Protein AF-A0A968KV01-F1 (afdb_monomer_lite)

Structure (mmCIF, N/CA/C/O backbone):
data_AF-A0A968KV01-F1
#
_entry.id   AF-A0A968KV01-F1
#
loop_
_atom_site.group_PDB
_atom_site.id
_atom_site.type_symbol
_atom_site.label_atom_id
_atom_site.label_alt_id
_atom_site.label_comp_id
_atom_site.label_asym_id
_atom_site.label_entity_id
_atom_site.label_seq_id
_atom_site.pdbx_PDB_ins_code
_atom_site.Cartn_x
_atom_site.Cartn_y
_atom_site.Cartn_z
_atom_site.occupancy
_atom_site.B_iso_or_equiv
_atom_site.auth_seq_id
_atom_site.auth_comp_id
_atom_site.auth_asym_id
_atom_site.auth_atom_id
_atom_site.pdbx_PDB_model_num
ATOM 1 N N . MET A 1 1 ? -3.508 43.200 -80.713 1.00 44.81 1 MET A N 1
ATOM 2 C CA . MET A 1 1 ? -2.287 43.268 -79.883 1.00 44.81 1 MET A CA 1
ATOM 3 C C . MET A 1 1 ? -2.578 42.484 -78.608 1.00 44.81 1 MET A C 1
ATOM 5 O O . MET A 1 1 ? -3.147 43.041 -77.681 1.00 44.81 1 MET A O 1
ATOM 9 N N . SER A 1 2 ? -2.354 41.166 -78.630 1.00 41.25 2 SER A N 1
ATOM 10 C CA . SER A 1 2 ? -2.715 40.265 -77.523 1.00 41.25 2 SER A CA 1
ATOM 11 C C . SER A 1 2 ? -1.600 40.208 -76.485 1.00 41.25 2 SER A C 1
ATOM 13 O O . SER A 1 2 ? -0.447 39.965 -76.833 1.00 41.25 2 SER A O 1
ATOM 15 N N . TYR A 1 3 ? -1.964 40.418 -75.222 1.00 38.88 3 TYR A N 1
ATOM 16 C CA . TYR A 1 3 ? -1.094 40.264 -74.062 1.00 38.88 3 TYR A CA 1
ATOM 17 C C . TYR A 1 3 ? -0.931 38.779 -73.710 1.00 38.88 3 TYR A C 1
ATOM 19 O O . TYR A 1 3 ? -1.915 38.056 -73.564 1.00 38.88 3 TYR A O 1
ATOM 27 N N . ILE A 1 4 ? 0.317 38.333 -73.558 1.00 41.84 4 ILE A N 1
ATOM 28 C CA . ILE A 1 4 ? 0.673 37.020 -73.009 1.00 41.84 4 ILE A CA 1
ATOM 29 C C . ILE A 1 4 ? 0.613 37.115 -71.479 1.00 41.84 4 ILE A C 1
ATOM 31 O O . ILE A 1 4 ? 1.361 37.883 -70.876 1.00 41.84 4 ILE A O 1
ATOM 35 N N . PHE A 1 5 ? -0.267 36.333 -70.850 1.00 41.75 5 PHE A N 1
ATOM 36 C CA . PHE A 1 5 ? -0.247 36.084 -69.407 1.00 41.75 5 PHE A CA 1
ATOM 37 C C . PHE A 1 5 ? 0.719 34.929 -69.114 1.00 41.75 5 PHE A C 1
ATOM 39 O O . PHE A 1 5 ? 0.505 33.804 -69.563 1.00 41.75 5 PHE A O 1
ATOM 46 N N . ILE A 1 6 ? 1.780 35.204 -68.356 1.00 45.84 6 ILE A N 1
ATOM 47 C CA . ILE A 1 6 ? 2.684 34.183 -67.815 1.00 45.84 6 ILE A CA 1
ATOM 48 C C . ILE A 1 6 ? 2.056 33.652 -66.523 1.00 45.84 6 ILE A C 1
ATOM 50 O O . ILE A 1 6 ? 1.981 34.366 -65.525 1.00 45.84 6 ILE A O 1
ATOM 54 N N . ILE A 1 7 ? 1.599 32.399 -66.537 1.00 47.75 7 ILE A N 1
ATOM 55 C CA . ILE A 1 7 ? 1.182 31.679 -65.328 1.00 47.75 7 ILE A CA 1
ATOM 56 C C . ILE A 1 7 ? 2.444 31.109 -64.676 1.00 47.75 7 ILE A C 1
ATOM 58 O O . ILE A 1 7 ? 3.028 30.144 -65.165 1.00 47.75 7 ILE A O 1
ATOM 62 N N . ILE A 1 8 ? 2.878 31.715 -63.571 1.00 48.53 8 ILE A N 1
ATOM 63 C CA . ILE A 1 8 ? 3.925 31.158 -62.709 1.00 48.53 8 ILE A CA 1
ATOM 64 C C . ILE A 1 8 ? 3.253 30.141 -61.781 1.00 48.53 8 ILE A C 1
ATOM 66 O O . ILE A 1 8 ? 2.607 30.508 -60.801 1.00 48.53 8 ILE A O 1
ATOM 70 N N . CYS A 1 9 ? 3.393 28.853 -62.096 1.00 44.88 9 CYS A N 1
ATOM 71 C CA . CYS A 1 9 ? 3.050 27.770 -61.178 1.00 44.88 9 CYS A CA 1
ATOM 72 C C . CYS A 1 9 ? 4.040 27.772 -60.005 1.00 44.88 9 CYS A C 1
ATOM 74 O O . CYS A 1 9 ? 5.155 27.262 -60.118 1.00 44.88 9 CYS A O 1
ATOM 76 N N . ILE A 1 10 ? 3.637 28.340 -58.867 1.00 53.53 10 ILE A N 1
ATOM 77 C CA . ILE A 1 10 ? 4.361 28.175 -57.605 1.00 53.53 10 ILE A CA 1
ATOM 78 C C . ILE A 1 10 ? 4.021 26.783 -57.073 1.00 53.53 10 ILE A C 1
ATOM 80 O O . ILE A 1 10 ? 2.976 26.561 -56.465 1.00 53.53 10 ILE A O 1
ATOM 84 N N . SER A 1 11 ? 4.912 25.832 -57.334 1.00 51.84 11 SER A N 1
ATOM 85 C CA . SER A 1 11 ? 4.887 24.505 -56.723 1.00 51.84 11 SER A CA 1
ATOM 86 C C . SER A 1 11 ? 5.104 24.671 -55.218 1.00 51.84 11 SER A C 1
ATOM 88 O O . SER A 1 11 ? 6.225 24.896 -54.765 1.00 51.84 11 SER A O 1
ATOM 90 N N . CYS A 1 12 ? 4.026 24.610 -54.437 1.00 48.81 12 CYS A N 1
ATOM 91 C CA . CYS A 1 12 ? 4.096 24.630 -52.983 1.00 48.81 12 CYS A CA 1
ATOM 92 C C . CYS A 1 12 ? 4.706 23.296 -52.526 1.00 48.81 12 CYS A C 1
ATOM 94 O O . CYS A 1 12 ? 4.019 22.278 -52.449 1.00 48.81 12 CYS A O 1
ATOM 96 N N . GLN A 1 13 ? 6.022 23.273 -52.304 1.00 53.34 13 GLN A N 1
ATOM 97 C CA . GLN A 1 13 ? 6.690 22.132 -51.690 1.00 53.34 13 GLN A CA 1
ATOM 98 C C . GLN A 1 13 ? 6.180 22.018 -50.252 1.00 53.34 13 GLN A C 1
ATOM 100 O O . GLN A 1 13 ? 6.498 22.846 -49.401 1.00 53.34 13 GLN A O 1
ATOM 105 N N . HIS A 1 14 ? 5.353 21.004 -49.999 1.00 54.03 14 HIS A N 1
ATOM 106 C CA . HIS A 1 14 ? 4.940 20.613 -48.659 1.00 54.03 14 HIS A CA 1
ATOM 107 C C . HIS A 1 14 ? 6.198 20.164 -47.908 1.00 54.03 14 HIS A C 1
ATOM 109 O O . HIS A 1 14 ? 6.690 19.054 -48.112 1.00 54.03 14 HIS A O 1
ATOM 115 N N . GLN A 1 15 ? 6.773 21.045 -47.091 1.00 53.19 15 GLN A N 1
ATOM 116 C CA . GLN A 1 15 ? 7.804 20.617 -46.157 1.00 53.19 15 GLN A CA 1
ATOM 117 C C . GLN A 1 15 ? 7.132 19.740 -45.094 1.00 53.19 15 GLN A C 1
ATOM 119 O O . GLN A 1 15 ? 6.095 20.143 -44.556 1.00 53.19 15 GLN A O 1
ATOM 124 N N . PRO A 1 16 ? 7.658 18.536 -44.806 1.00 53.56 16 PRO A N 1
ATOM 125 C CA . PRO A 1 16 ? 7.135 17.729 -43.718 1.00 53.56 16 PRO A CA 1
ATOM 126 C C . PRO A 1 16 ? 7.249 18.534 -42.423 1.00 53.56 16 PRO A C 1
ATOM 128 O O . PRO A 1 16 ? 8.267 19.183 -42.173 1.00 53.56 16 PRO A O 1
ATOM 131 N N . LEU A 1 17 ? 6.181 18.514 -41.624 1.00 55.62 17 LEU A N 1
ATOM 132 C CA . LEU A 1 17 ? 6.176 19.130 -40.301 1.00 55.62 17 LEU A CA 1
ATOM 133 C C . LEU A 1 17 ? 7.407 18.642 -39.516 1.00 55.62 17 LEU A C 1
ATOM 135 O O . LEU A 1 17 ? 7.750 17.460 -39.620 1.00 55.62 17 LEU A O 1
ATOM 139 N N . PRO A 1 18 ? 8.080 19.517 -38.747 1.00 61.78 18 PRO A N 1
ATOM 140 C CA . PRO A 1 18 ? 9.198 19.092 -37.919 1.00 61.78 18 PRO A CA 1
ATOM 141 C C . PRO A 1 18 ? 8.741 17.944 -37.018 1.00 61.78 18 PRO A C 1
ATOM 143 O O . PRO A 1 18 ? 7.648 17.999 -36.447 1.00 61.78 18 PRO A O 1
ATOM 146 N N . ASN A 1 19 ? 9.571 16.902 -36.916 1.00 54.38 19 ASN A N 1
ATOM 147 C CA . ASN A 1 19 ? 9.325 15.789 -36.006 1.00 54.38 19 ASN A CA 1
ATOM 148 C C . ASN A 1 19 ? 8.960 16.349 -34.621 1.00 54.38 19 ASN A C 1
ATOM 150 O O . ASN A 1 19 ? 9.641 17.273 -34.158 1.00 54.38 19 ASN A O 1
ATOM 154 N N . PRO A 1 20 ? 7.905 15.830 -33.962 1.00 58.50 20 PRO A N 1
ATOM 155 C CA . PRO A 1 20 ? 7.558 16.281 -32.625 1.00 58.50 20 PRO A CA 1
ATOM 156 C C . PRO A 1 20 ? 8.791 16.156 -31.717 1.00 58.50 20 PRO A C 1
ATOM 158 O O . PRO A 1 20 ? 9.591 15.230 -31.902 1.00 58.50 20 PRO A O 1
ATOM 161 N N . PRO A 1 21 ? 8.988 17.096 -30.773 1.00 56.56 21 PRO A N 1
ATOM 162 C CA . PRO A 1 21 ? 10.153 17.090 -29.901 1.00 56.56 21 PRO A CA 1
ATOM 163 C C . PRO A 1 21 ? 10.278 15.718 -29.247 1.00 56.56 21 PRO A C 1
ATOM 165 O O . PRO A 1 21 ? 9.280 15.186 -28.770 1.00 56.56 21 PRO A O 1
ATOM 168 N N . ASN A 1 22 ? 11.496 15.167 -29.277 1.00 53.66 22 ASN A N 1
ATOM 169 C CA . ASN A 1 22 ? 11.884 13.856 -28.761 1.00 53.66 22 ASN A CA 1
ATOM 170 C C . ASN A 1 22 ? 11.186 13.550 -27.424 1.00 53.66 22 ASN A C 1
ATOM 172 O O . ASN A 1 22 ? 11.665 13.926 -26.352 1.00 53.66 22 ASN A O 1
ATOM 176 N N . THR A 1 23 ? 10.024 12.900 -27.488 1.00 60.16 23 THR A N 1
ATOM 177 C CA . THR A 1 23 ? 9.327 12.383 -26.319 1.00 60.16 23 THR A CA 1
ATOM 178 C C . THR A 1 23 ? 10.153 11.208 -25.848 1.00 60.16 23 THR A C 1
ATOM 180 O O . THR A 1 23 ? 10.053 10.125 -26.422 1.00 60.16 23 THR A O 1
ATOM 183 N N . LYS A 1 24 ? 11.012 11.445 -24.851 1.00 72.25 24 LYS A N 1
ATOM 184 C CA . LYS A 1 24 ? 11.798 10.409 -24.181 1.00 72.25 24 LYS A CA 1
ATOM 185 C C . LYS A 1 24 ? 10.876 9.222 -23.900 1.00 72.25 24 LYS A C 1
ATOM 187 O O . LYS A 1 24 ? 9.904 9.355 -23.157 1.00 72.25 24 LYS A O 1
ATOM 192 N N . GLU A 1 25 ? 11.137 8.103 -24.564 1.00 87.56 25 GLU A N 1
ATOM 193 C CA . GLU A 1 25 ? 10.298 6.914 -24.469 1.00 87.56 25 GLU A CA 1
ATOM 194 C C . GLU A 1 25 ? 10.308 6.415 -23.018 1.00 87.56 25 GLU A C 1
ATOM 196 O O . GLU A 1 25 ? 11.360 6.101 -22.456 1.00 87.56 25 GLU A O 1
ATOM 201 N N . ILE A 1 26 ? 9.138 6.398 -22.374 1.00 94.81 26 ILE A N 1
ATOM 202 C CA . ILE A 1 26 ? 9.019 5.960 -20.981 1.00 94.81 26 ILE A CA 1
ATOM 203 C C . ILE A 1 26 ? 9.077 4.434 -20.962 1.00 94.81 26 ILE A C 1
ATOM 205 O O . ILE A 1 26 ? 8.199 3.762 -21.502 1.00 94.81 26 ILE A O 1
ATOM 209 N N . THR A 1 27 ? 10.092 3.881 -20.298 1.00 96.44 27 THR A N 1
ATOM 210 C CA . THR A 1 27 ? 10.268 2.427 -20.190 1.00 96.44 27 THR A CA 1
ATOM 211 C C . THR A 1 27 ? 9.079 1.784 -19.474 1.00 96.44 27 THR A C 1
ATOM 213 O O . THR A 1 27 ? 8.775 2.139 -18.333 1.00 96.44 27 THR A O 1
ATOM 216 N N . LEU A 1 28 ? 8.437 0.799 -20.112 1.00 97.31 28 LEU A N 1
ATOM 217 C CA .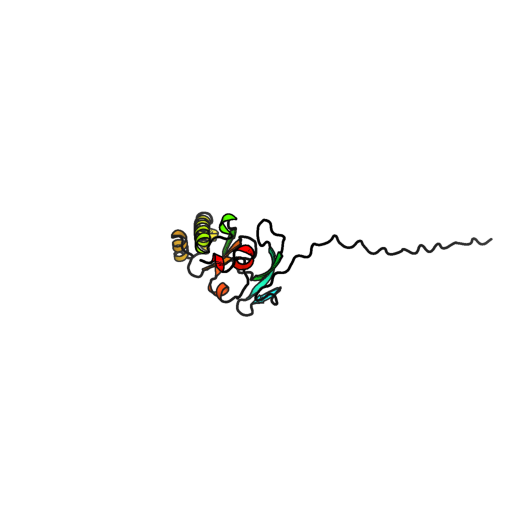 LEU A 1 28 ? 7.375 -0.011 -19.511 1.00 97.31 28 LEU A CA 1
ATOM 218 C C . LEU A 1 28 ? 7.968 -1.193 -18.732 1.00 97.31 28 LEU A C 1
ATOM 220 O O . LEU A 1 28 ? 8.655 -2.046 -19.290 1.00 97.31 28 LEU A O 1
ATOM 224 N N . LEU A 1 29 ? 7.687 -1.254 -17.433 1.00 97.12 29 LEU A N 1
ATOM 225 C CA . LEU A 1 29 ? 8.101 -2.341 -16.554 1.00 97.12 29 LEU A CA 1
ATOM 226 C C . LEU A 1 29 ? 7.187 -3.568 -16.692 1.00 97.12 29 LEU A C 1
ATOM 228 O O . LEU A 1 29 ? 5.971 -3.400 -16.820 1.00 97.12 29 LEU A O 1
ATOM 232 N N . PRO A 1 30 ? 7.734 -4.792 -16.549 1.00 96.81 30 PRO A N 1
ATOM 233 C CA . PRO A 1 30 ? 6.931 -6.008 -16.534 1.00 96.81 30 PRO A CA 1
ATOM 234 C C . PRO A 1 30 ? 5.987 -6.050 -15.325 1.00 96.81 30 PRO A C 1
ATOM 236 O O . PRO A 1 30 ? 6.350 -5.657 -14.212 1.00 96.81 30 PRO A O 1
ATOM 239 N N . SER A 1 31 ? 4.784 -6.591 -15.526 1.00 97.06 31 SER A N 1
ATOM 240 C CA . SER A 1 31 ? 3.799 -6.843 -14.466 1.00 97.06 31 SER A CA 1
ATOM 241 C C . SER A 1 31 ? 3.012 -8.135 -14.720 1.00 97.06 31 SER A C 1
ATOM 243 O O . SER A 1 31 ? 2.822 -8.530 -15.870 1.00 97.06 31 SER A O 1
ATOM 245 N N . VAL A 1 32 ? 2.544 -8.799 -13.650 1.00 94.88 32 VAL A N 1
ATOM 246 C CA . VAL A 1 32 ? 1.893 -10.135 -13.713 1.00 94.88 32 VAL A CA 1
ATOM 247 C C . VAL A 1 32 ? 0.678 -10.166 -14.655 1.00 94.88 32 VAL A C 1
ATOM 249 O O . VAL A 1 32 ? 0.423 -11.178 -15.298 1.00 94.88 32 VAL A O 1
ATOM 252 N N . HIS A 1 33 ? -0.027 -9.043 -14.799 1.00 95.31 33 HIS A N 1
ATOM 253 C CA . HIS A 1 33 ? -1.196 -8.908 -15.673 1.00 95.31 33 HIS A CA 1
ATOM 254 C C . HIS A 1 33 ? -1.072 -7.725 -16.634 1.00 95.31 33 HIS A C 1
ATOM 256 O O . HIS A 1 33 ? -2.035 -7.007 -16.884 1.00 95.31 33 HIS A O 1
ATOM 262 N N . GLN A 1 34 ? 0.115 -7.528 -17.211 1.00 96.69 34 GLN A N 1
ATOM 263 C CA . GLN A 1 34 ? 0.338 -6.437 -18.164 1.00 96.69 34 GLN A CA 1
ATOM 264 C C . GLN A 1 34 ? -0.631 -6.465 -19.358 1.00 96.69 34 GLN A C 1
ATOM 266 O O . GLN A 1 34 ? -1.048 -5.415 -19.835 1.00 96.69 34 GLN A O 1
ATOM 271 N N . HIS A 1 35 ? -1.026 -7.657 -19.818 1.00 96.69 35 HIS A N 1
ATOM 272 C CA . HIS A 1 35 ? -1.972 -7.837 -20.926 1.00 96.69 35 HIS A CA 1
ATOM 273 C C . HIS A 1 35 ? -3.396 -7.348 -20.613 1.00 96.69 35 HIS A C 1
ATOM 275 O O . HIS A 1 35 ? -4.178 -7.148 -21.537 1.00 96.69 35 HIS A O 1
ATOM 281 N N . LEU A 1 36 ? -3.734 -7.142 -19.334 1.00 97.44 36 LEU A N 1
ATOM 282 C CA . LEU A 1 36 ? -5.014 -6.570 -18.915 1.00 97.44 36 LEU A CA 1
ATOM 283 C C . LEU A 1 36 ? -5.001 -5.037 -18.939 1.00 97.44 36 LEU A C 1
ATOM 285 O O . LEU A 1 36 ? -5.907 -4.421 -18.386 1.00 97.44 36 LEU A O 1
ATOM 289 N N . GLU A 1 37 ? -4.008 -4.387 -19.557 1.00 98.06 37 GLU A N 1
ATOM 290 C CA . GLU A 1 37 ? -4.025 -2.933 -19.705 1.00 98.06 37 GLU A CA 1
ATOM 291 C C . GLU A 1 37 ? -5.362 -2.464 -20.289 1.00 98.06 37 GLU A C 1
ATOM 293 O O . GLU A 1 37 ? -5.812 -2.908 -21.344 1.00 98.06 37 GLU A O 1
ATOM 298 N N . ASN A 1 38 ? -5.989 -1.545 -19.564 1.00 98.19 38 ASN A N 1
ATOM 299 C CA . ASN A 1 38 ? -7.307 -1.014 -19.848 1.00 98.19 38 ASN A CA 1
ATOM 300 C C . ASN A 1 38 ? -8.458 -2.020 -19.813 1.00 98.19 38 ASN A C 1
ATOM 302 O O . ASN A 1 38 ? -9.489 -1.784 -20.437 1.00 98.19 38 ASN A O 1
ATOM 306 N N . GLN A 1 39 ? -8.308 -3.085 -19.033 1.00 98.44 39 GLN A N 1
ATOM 307 C CA . GLN A 1 39 ? -9.315 -4.111 -18.789 1.00 98.44 39 GLN A CA 1
ATOM 308 C C . GLN A 1 39 ? -9.492 -4.336 -17.283 1.00 98.44 39 GLN A C 1
ATOM 310 O O . GLN A 1 39 ? -8.675 -3.901 -16.464 1.00 98.44 39 GLN A O 1
ATOM 315 N N . GLN A 1 40 ? -10.592 -4.985 -16.914 1.00 97.94 40 GLN A N 1
ATOM 316 C CA . GLN A 1 40 ? -10.881 -5.373 -15.537 1.00 97.94 40 GLN A CA 1
ATOM 317 C C . GLN A 1 40 ? -10.402 -6.798 -15.263 1.00 97.94 40 GLN A C 1
ATOM 319 O O . GLN A 1 40 ? -10.394 -7.649 -16.151 1.00 97.94 40 GLN A O 1
ATOM 324 N N . HIS A 1 41 ? -10.026 -7.065 -14.016 1.00 97.31 41 HIS A N 1
ATOM 325 C CA . HIS A 1 41 ? -9.834 -8.419 -13.525 1.00 97.31 41 HIS A CA 1
ATOM 326 C C . HIS A 1 41 ? -11.161 -9.191 -13.647 1.00 97.31 41 HIS A C 1
ATOM 328 O O . HIS A 1 41 ? -12.173 -8.699 -13.150 1.00 97.31 41 HIS A O 1
ATOM 334 N N . PRO A 1 42 ? -11.181 -10.402 -14.228 1.00 95.19 42 PRO A N 1
ATOM 335 C CA . PRO A 1 42 ? -12.423 -11.098 -14.587 1.00 95.19 42 PRO A CA 1
ATOM 336 C C . PRO A 1 42 ? -13.286 -11.545 -13.395 1.00 95.19 42 PRO A C 1
ATOM 338 O O . PRO A 1 42 ? -14.418 -11.968 -13.594 1.00 95.19 42 PRO A O 1
ATOM 341 N N . ILE A 1 43 ? -12.744 -11.509 -12.171 1.00 95.88 43 ILE A N 1
ATOM 342 C CA . ILE A 1 43 ? -13.441 -11.958 -10.951 1.00 95.88 43 ILE A CA 1
ATOM 343 C C . ILE A 1 43 ? -13.731 -10.801 -9.993 1.00 95.88 43 ILE A C 1
ATOM 345 O O . ILE A 1 43 ? -14.723 -10.824 -9.274 1.00 95.88 43 ILE A O 1
ATOM 349 N N . THR A 1 44 ? -12.838 -9.815 -9.924 1.00 97.38 44 THR A N 1
ATOM 350 C CA . THR A 1 44 ? -12.891 -8.760 -8.896 1.00 97.38 44 THR A CA 1
ATOM 351 C C . THR A 1 44 ? -13.265 -7.400 -9.465 1.00 97.38 44 THR A C 1
ATOM 353 O O . THR A 1 44 ? -13.369 -6.437 -8.708 1.00 97.38 44 THR A O 1
ATOM 356 N N . ASP A 1 45 ? -13.411 -7.304 -10.789 1.00 97.69 45 ASP A N 1
ATOM 357 C CA . ASP A 1 45 ? -13.708 -6.086 -11.544 1.00 97.69 45 ASP A CA 1
ATOM 358 C C . ASP A 1 45 ? -12.693 -4.942 -11.348 1.00 97.69 45 ASP A C 1
ATOM 360 O O . ASP A 1 45 ? -12.924 -3.795 -11.747 1.00 97.69 45 ASP A O 1
ATOM 364 N N . ILE A 1 46 ? -11.527 -5.239 -10.764 1.00 98.38 46 ILE A N 1
ATOM 365 C CA . ILE A 1 46 ? -10.454 -4.269 -10.552 1.00 98.38 46 ILE A CA 1
ATOM 366 C C . ILE A 1 46 ? -9.786 -3.937 -11.880 1.00 98.38 46 ILE A C 1
ATOM 368 O O . ILE A 1 46 ? -9.288 -4.813 -12.580 1.00 98.38 46 ILE A O 1
ATOM 372 N N . TRP A 1 47 ? -9.740 -2.652 -12.216 1.00 98.38 47 TRP A N 1
ATOM 373 C CA . TRP A 1 47 ? -9.090 -2.182 -13.433 1.00 98.38 47 TRP A CA 1
ATOM 374 C C . TRP A 1 47 ? -7.573 -2.301 -13.353 1.00 98.38 47 TRP A C 1
ATOM 376 O O . TRP A 1 47 ? -6.969 -1.876 -12.369 1.00 98.38 47 TRP A O 1
ATOM 386 N N . TYR A 1 48 ? -6.956 -2.754 -14.439 1.00 98.56 48 TYR A N 1
ATOM 387 C CA . TYR A 1 48 ? -5.528 -2.592 -14.671 1.00 98.56 48 TYR A CA 1
ATOM 388 C C . TYR A 1 48 ? -5.301 -1.402 -15.599 1.00 98.56 48 TYR A C 1
ATOM 390 O O . TYR A 1 48 ? -5.833 -1.332 -16.709 1.00 98.56 48 TYR A O 1
ATOM 398 N N . ARG A 1 49 ? -4.516 -0.428 -15.142 1.00 98.06 49 ARG A N 1
ATOM 399 C CA . ARG A 1 49 ? -4.225 0.800 -15.895 1.00 98.06 49 ARG A CA 1
ATOM 400 C C . ARG A 1 49 ? -2.732 1.036 -15.974 1.00 98.06 49 ARG A C 1
ATOM 402 O O . ARG A 1 49 ? -1.997 0.707 -15.044 1.00 98.06 49 ARG A O 1
ATOM 409 N N . ARG A 1 50 ? -2.303 1.666 -17.066 1.00 97.94 50 ARG A N 1
ATOM 410 C CA . ARG A 1 50 ? -0.951 2.203 -17.186 1.00 97.94 50 ARG A CA 1
ATOM 411 C C . ARG A 1 50 ? -0.786 3.399 -16.252 1.00 97.94 50 ARG A C 1
ATOM 413 O O . ARG A 1 50 ? -1.575 4.339 -16.292 1.00 97.94 50 ARG A O 1
ATOM 420 N N . ILE A 1 51 ? 0.246 3.349 -15.421 1.00 97.75 51 ILE A N 1
ATOM 421 C CA . ILE A 1 51 ? 0.616 4.386 -14.460 1.00 97.75 51 ILE A CA 1
ATOM 422 C C . ILE A 1 51 ? 2.076 4.754 -14.705 1.00 97.75 51 ILE A C 1
ATOM 424 O O . ILE A 1 51 ? 2.928 3.871 -14.785 1.00 97.75 51 ILE A O 1
ATOM 428 N N . ILE A 1 52 ? 2.354 6.053 -14.815 1.00 97.81 52 ILE A N 1
ATOM 429 C CA . ILE A 1 52 ? 3.716 6.593 -14.824 1.00 97.81 52 ILE A CA 1
ATOM 430 C C . ILE A 1 52 ? 4.136 6.825 -13.372 1.00 97.81 52 ILE A C 1
ATOM 432 O O . ILE A 1 52 ? 3.385 7.388 -12.574 1.00 97.81 52 ILE A O 1
ATOM 436 N N . THR A 1 53 ? 5.316 6.340 -13.009 1.00 97.62 53 THR A N 1
ATOM 437 C CA . THR A 1 53 ? 5.855 6.426 -11.656 1.00 97.62 53 THR A CA 1
ATOM 438 C C . THR A 1 53 ? 7.380 6.404 -11.660 1.00 97.62 53 THR A C 1
ATOM 440 O O . THR A 1 53 ? 8.006 6.431 -12.713 1.00 97.62 53 THR A O 1
ATOM 443 N N . LYS A 1 54 ? 7.984 6.335 -10.474 1.00 97.50 54 LYS A N 1
ATOM 444 C CA . LYS A 1 54 ? 9.426 6.263 -10.265 1.00 97.50 54 LYS A CA 1
ATOM 445 C C . LYS A 1 54 ? 9.785 5.101 -9.348 1.00 97.50 54 LYS A C 1
ATOM 447 O O . LYS A 1 54 ? 9.002 4.709 -8.484 1.00 97.50 54 LYS A O 1
ATOM 452 N N . ARG A 1 55 ? 10.995 4.564 -9.518 1.00 95.94 55 ARG A N 1
ATOM 453 C CA . ARG A 1 55 ? 11.566 3.538 -8.627 1.00 95.94 55 ARG A CA 1
ATOM 454 C C . ARG A 1 55 ? 12.220 4.150 -7.384 1.00 95.94 55 ARG A C 1
ATOM 456 O O . ARG A 1 55 ? 12.299 3.483 -6.358 1.00 95.94 55 ARG A O 1
ATOM 463 N N . SER A 1 56 ? 12.669 5.401 -7.474 1.00 96.06 56 SER A N 1
ATOM 464 C CA . SER A 1 56 ? 13.196 6.216 -6.370 1.00 96.06 56 SER A CA 1
ATOM 465 C C . SER A 1 56 ? 13.069 7.706 -6.710 1.00 96.06 56 SER A C 1
ATOM 467 O O . SER A 1 56 ? 12.759 8.050 -7.849 1.00 96.06 56 SER A O 1
ATOM 469 N N . ALA A 1 57 ? 13.330 8.610 -5.759 1.00 94.19 57 ALA A N 1
ATOM 470 C CA . ALA A 1 57 ? 13.243 10.056 -6.002 1.00 94.19 57 ALA A CA 1
ATOM 471 C C . ALA A 1 57 ? 14.136 10.519 -7.172 1.00 94.19 57 ALA A C 1
ATOM 473 O O . ALA A 1 57 ? 13.721 11.335 -7.998 1.00 94.19 57 ALA A O 1
ATOM 474 N N . ALA A 1 58 ? 15.336 9.941 -7.266 1.00 94.62 58 ALA A N 1
ATOM 475 C CA 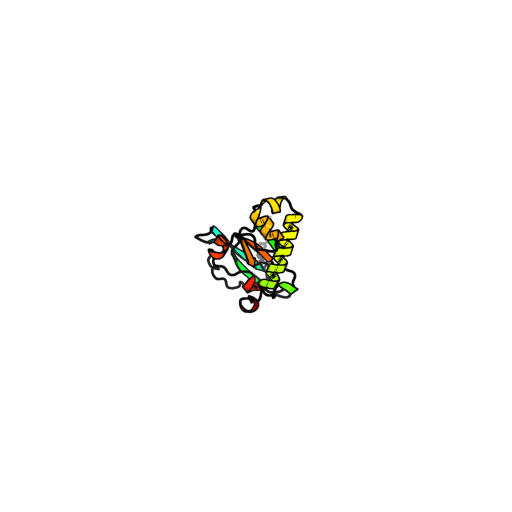. ALA A 1 58 ? 16.332 10.261 -8.284 1.00 94.62 58 ALA A CA 1
ATOM 476 C C . ALA A 1 58 ? 16.174 9.466 -9.592 1.00 94.62 58 ALA A C 1
ATOM 478 O O . ALA A 1 58 ? 16.923 9.714 -10.535 1.00 94.62 58 ALA A O 1
ATOM 479 N N . SER A 1 59 ? 15.249 8.499 -9.672 1.00 94.25 59 SER A N 1
ATOM 480 C CA . SER A 1 59 ? 15.083 7.721 -10.899 1.00 94.25 59 SER A CA 1
ATOM 481 C C . SER A 1 59 ? 14.358 8.519 -11.980 1.00 94.25 59 SER A C 1
ATOM 483 O O . SER A 1 59 ? 13.543 9.409 -11.705 1.00 94.25 59 SER A O 1
ATOM 485 N N . GLU A 1 60 ? 14.615 8.128 -13.223 1.00 95.75 60 GLU A N 1
ATOM 486 C CA . GLU A 1 60 ? 13.763 8.467 -14.358 1.00 95.75 60 GLU A CA 1
ATOM 487 C C . GLU A 1 60 ? 12.352 7.899 -14.174 1.00 95.75 60 GLU A C 1
ATOM 489 O O . GLU A 1 60 ? 12.128 6.980 -13.369 1.00 95.75 60 GLU A O 1
ATOM 494 N N . ASP A 1 61 ? 11.415 8.457 -14.934 1.00 97.31 61 ASP A N 1
ATOM 495 C CA . ASP A 1 61 ? 10.050 7.957 -14.998 1.00 97.31 61 ASP A CA 1
ATOM 496 C C . ASP A 1 61 ? 9.998 6.603 -15.714 1.00 97.31 61 ASP A C 1
ATOM 498 O O . ASP A 1 61 ? 10.682 6.348 -16.707 1.00 97.31 61 ASP A O 1
ATOM 502 N N . VAL A 1 62 ? 9.138 5.733 -15.200 1.00 97.75 62 VAL A N 1
ATOM 503 C CA . VAL A 1 62 ? 8.827 4.414 -15.745 1.00 97.75 62 VAL A CA 1
ATOM 504 C C . VAL A 1 62 ? 7.316 4.237 -15.800 1.00 97.75 62 VAL A C 1
ATOM 506 O O . VAL A 1 62 ? 6.583 4.771 -14.969 1.00 97.75 62 VAL A O 1
ATOM 509 N N . ALA A 1 63 ? 6.834 3.460 -16.759 1.00 98.00 63 ALA A N 1
ATOM 510 C CA . ALA A 1 63 ? 5.440 3.060 -16.845 1.00 98.00 63 ALA A CA 1
ATOM 511 C C . ALA A 1 63 ? 5.262 1.654 -16.261 1.00 98.00 63 ALA A C 1
ATOM 513 O O . ALA A 1 63 ? 6.155 0.814 -16.347 1.00 98.00 63 ALA A O 1
ATOM 514 N N . ILE A 1 64 ? 4.096 1.368 -15.689 1.00 98.19 64 ILE A N 1
ATOM 515 C CA . ILE A 1 64 ? 3.683 0.014 -15.308 1.00 98.19 64 ILE A CA 1
ATOM 516 C C . ILE A 1 64 ? 2.173 -0.136 -15.456 1.00 98.19 64 ILE A C 1
ATOM 518 O O . ILE A 1 64 ? 1.427 0.813 -15.228 1.00 98.19 64 ILE A O 1
ATOM 522 N N . VAL A 1 65 ? 1.714 -1.330 -15.817 1.00 98.38 65 VAL A N 1
ATOM 523 C CA . VAL A 1 65 ? 0.295 -1.690 -15.758 1.00 98.38 65 VAL A CA 1
ATOM 524 C C . VAL A 1 65 ? 0.000 -2.242 -14.363 1.00 98.38 65 VAL A C 1
ATOM 526 O O . VAL A 1 65 ? 0.546 -3.270 -13.968 1.00 98.38 65 VAL A O 1
ATOM 529 N N . ALA A 1 66 ? -0.830 -1.543 -13.592 1.00 98.06 66 ALA A N 1
ATOM 530 C CA . ALA A 1 66 ? -1.096 -1.867 -12.192 1.00 98.06 66 ALA A CA 1
ATOM 531 C C . ALA A 1 66 ? -2.595 -1.872 -11.873 1.00 98.06 66 ALA A C 1
ATOM 533 O O . ALA A 1 66 ? -3.384 -1.168 -12.510 1.00 98.06 66 ALA A O 1
ATOM 534 N N . ALA A 1 67 ? -2.966 -2.674 -10.874 1.00 98.19 67 ALA A N 1
ATOM 535 C CA . ALA A 1 67 ? -4.329 -2.788 -10.374 1.00 98.19 67 ALA A CA 1
ATOM 536 C C . ALA A 1 67 ? -4.750 -1.517 -9.615 1.00 98.19 67 ALA A C 1
ATOM 538 O O . ALA A 1 67 ? -4.023 -1.032 -8.749 1.00 98.19 67 ALA A O 1
ATOM 539 N N . GLN A 1 68 ? -5.937 -0.991 -9.915 1.00 98.06 68 GLN A N 1
ATOM 540 C CA . GLN A 1 68 ? -6.504 0.194 -9.272 1.00 98.06 68 GLN A CA 1
ATOM 541 C C . GLN A 1 68 ? -7.588 -0.193 -8.267 1.00 98.06 68 GLN A C 1
ATOM 543 O O . GLN A 1 68 ? -8.766 -0.320 -8.602 1.00 98.06 68 GLN A O 1
ATOM 548 N N . PHE A 1 69 ? -7.185 -0.363 -7.011 1.00 98.25 69 PHE A N 1
ATOM 549 C CA . PHE A 1 69 ? -8.104 -0.722 -5.936 1.00 98.25 69 PHE A CA 1
ATOM 550 C C . PHE A 1 69 ? -8.943 0.472 -5.452 1.00 98.25 69 PHE A C 1
ATOM 552 O O . PHE A 1 69 ? -8.403 1.566 -5.241 1.00 98.25 69 PHE A O 1
ATOM 559 N N . PRO A 1 70 ? -10.238 0.266 -5.149 1.00 97.94 70 PRO A N 1
ATOM 560 C CA . PRO A 1 70 ? -10.997 1.178 -4.309 1.00 97.94 70 PRO A CA 1
ATOM 561 C C . PRO A 1 70 ? -10.331 1.304 -2.933 1.00 97.94 70 PRO A C 1
ATOM 563 O O . PRO A 1 70 ? -10.273 0.352 -2.154 1.00 97.94 70 PRO A O 1
ATOM 566 N N . SER A 1 71 ? -9.819 2.494 -2.620 1.00 98.00 71 SER A N 1
ATOM 567 C CA . SER A 1 71 ? -9.181 2.774 -1.331 1.00 98.00 71 SER A CA 1
ATOM 568 C C . SER A 1 71 ? -10.096 3.582 -0.417 1.00 98.00 71 SER A C 1
ATOM 570 O O . SER A 1 71 ? -10.686 4.575 -0.847 1.00 98.00 71 SER A O 1
ATOM 572 N N . ILE A 1 72 ? -10.153 3.227 0.868 1.00 97.88 72 ILE A N 1
ATOM 573 C CA . ILE A 1 72 ? -10.870 4.027 1.873 1.00 97.88 72 ILE A CA 1
ATOM 574 C C . ILE A 1 72 ? -10.112 5.319 2.190 1.00 97.88 72 ILE A C 1
ATOM 576 O O . ILE A 1 72 ? -10.732 6.380 2.331 1.00 97.88 72 ILE A O 1
ATOM 580 N N . VAL A 1 73 ? -8.785 5.201 2.293 1.00 98.50 73 VAL A N 1
ATOM 581 C CA . VAL A 1 73 ? -7.821 6.282 2.512 1.00 98.50 73 VAL A CA 1
ATOM 582 C C . VAL A 1 73 ? -6.486 5.911 1.862 1.00 98.50 73 VAL A C 1
ATOM 584 O O . VAL A 1 73 ? -6.168 4.727 1.717 1.00 98.50 73 VAL A O 1
ATOM 587 N N . SER A 1 74 ? -5.714 6.923 1.472 1.00 98.62 74 SER A N 1
ATOM 588 C CA . SER A 1 74 ? -4.349 6.782 0.966 1.00 98.62 74 SER A CA 1
ATOM 589 C C . SER A 1 74 ? -3.402 7.698 1.737 1.00 98.62 74 SER A C 1
ATOM 591 O O . SER A 1 74 ? -3.803 8.791 2.134 1.00 98.62 74 SER A O 1
ATOM 593 N N . PHE A 1 75 ? -2.153 7.273 1.897 1.00 98.62 75 PHE A N 1
ATOM 594 C CA . PHE A 1 75 ? -1.068 8.065 2.474 1.00 98.62 75 PHE A CA 1
ATOM 595 C C . PHE A 1 75 ? 0.173 7.975 1.588 1.00 98.62 75 PHE A C 1
ATOM 597 O O . PHE A 1 75 ? 0.370 6.973 0.900 1.00 98.62 75 PHE A O 1
ATOM 604 N N . ILE A 1 76 ? 1.016 9.004 1.622 1.00 98.50 76 ILE A N 1
ATOM 605 C CA . ILE A 1 76 ? 2.363 8.952 1.050 1.00 98.50 76 ILE A CA 1
ATOM 606 C C . ILE A 1 76 ? 3.325 8.683 2.201 1.00 98.50 76 ILE A C 1
ATOM 608 O O . ILE A 1 76 ? 3.334 9.420 3.184 1.00 98.50 76 ILE A O 1
ATOM 612 N N . LEU A 1 77 ? 4.097 7.603 2.103 1.00 98.62 77 LEU A N 1
ATOM 613 C CA . LEU A 1 77 ? 5.173 7.338 3.046 1.00 98.62 77 LEU A CA 1
ATOM 614 C C . LEU A 1 77 ? 6.269 8.397 2.890 1.00 98.62 77 LEU A C 1
ATOM 616 O O . LEU A 1 77 ? 6.611 8.742 1.754 1.00 98.62 77 LEU A O 1
ATOM 620 N N . PRO A 1 78 ? 6.871 8.851 3.998 1.00 98.31 78 PRO A N 1
ATOM 621 C CA . PRO A 1 78 ? 8.084 9.642 3.926 1.00 98.31 78 PRO A CA 1
ATOM 622 C C . PRO A 1 78 ? 9.224 8.781 3.352 1.00 98.31 78 PRO A C 1
ATOM 624 O O . PRO A 1 78 ? 9.194 7.546 3.445 1.00 98.31 78 PRO A O 1
ATOM 627 N N . GLU A 1 79 ? 10.193 9.425 2.705 1.00 97.62 79 GLU A N 1
ATOM 628 C CA . GLU A 1 79 ? 11.209 8.759 1.879 1.00 97.62 79 GLU A CA 1
ATOM 629 C C . GLU A 1 79 ? 12.039 7.736 2.664 1.00 97.62 79 GLU A C 1
ATOM 631 O O . GLU A 1 79 ? 12.270 6.620 2.193 1.00 97.62 79 GLU A O 1
ATOM 636 N N . GLU A 1 80 ? 12.370 8.039 3.919 1.00 97.06 80 GLU A N 1
ATOM 637 C CA . GLU A 1 80 ? 13.095 7.141 4.817 1.00 97.06 80 GLU A CA 1
ATOM 638 C C . GLU A 1 80 ? 12.345 5.831 5.120 1.00 97.06 80 GLU A C 1
ATOM 640 O O . GLU A 1 80 ? 12.936 4.860 5.603 1.00 97.06 80 GLU A O 1
ATOM 645 N N . LEU A 1 81 ? 11.040 5.775 4.830 1.00 98.12 81 LEU A N 1
ATOM 646 C CA . LEU A 1 81 ? 10.216 4.583 4.999 1.00 98.12 81 LEU A CA 1
ATOM 647 C C . LEU A 1 81 ? 9.976 3.805 3.705 1.00 98.12 81 LEU A C 1
ATOM 649 O O . LEU A 1 81 ? 9.454 2.693 3.800 1.00 98.12 81 LEU A O 1
ATOM 653 N N . TRP A 1 82 ? 10.362 4.295 2.523 1.00 97.50 82 TRP A N 1
ATOM 654 C CA . TRP A 1 82 ? 10.090 3.594 1.257 1.00 97.50 82 TRP A CA 1
ATOM 655 C C . TRP A 1 82 ? 10.701 2.194 1.220 1.00 97.50 82 TRP A C 1
ATOM 657 O O . TRP A 1 82 ? 10.019 1.231 0.877 1.00 97.50 82 TRP A O 1
ATOM 667 N N . LEU A 1 83 ? 11.950 2.061 1.671 1.00 96.75 83 LEU A N 1
ATOM 668 C CA . LEU A 1 83 ? 12.666 0.783 1.734 1.00 96.75 83 LEU A CA 1
ATOM 669 C C . LEU A 1 83 ? 12.569 0.097 3.105 1.00 96.75 83 LEU A C 1
ATOM 671 O O . LEU A 1 83 ? 13.169 -0.959 3.303 1.00 96.75 83 LEU A O 1
ATOM 675 N N . ALA A 1 84 ? 11.834 0.668 4.061 1.00 96.69 84 ALA A N 1
ATOM 676 C CA . ALA A 1 84 ? 11.694 0.087 5.389 1.00 96.69 84 ALA A CA 1
ATOM 677 C C . ALA A 1 84 ? 10.872 -1.215 5.376 1.00 96.69 84 ALA A C 1
ATOM 679 O O . ALA A 1 84 ? 10.148 -1.529 4.425 1.00 96.69 84 ALA A O 1
ATOM 680 N N . SER A 1 85 ? 10.956 -1.973 6.475 1.00 96.50 85 SER A N 1
ATOM 681 C CA . SER A 1 85 ? 10.162 -3.190 6.604 1.00 96.50 85 SER A CA 1
ATOM 682 C C . SER A 1 85 ? 8.665 -2.914 6.621 1.00 96.50 85 SER A C 1
ATOM 684 O O . SER A 1 85 ? 8.219 -1.862 7.091 1.00 96.50 85 SER A O 1
ATOM 686 N N . ASP A 1 86 ? 7.877 -3.892 6.173 1.00 95.75 86 ASP A N 1
ATOM 687 C CA . ASP A 1 86 ? 6.412 -3.854 6.245 1.00 95.75 86 ASP A CA 1
ATOM 688 C C . ASP A 1 86 ? 5.937 -3.444 7.642 1.00 95.75 86 ASP A C 1
ATOM 690 O O . ASP A 1 86 ? 5.028 -2.635 7.790 1.00 95.75 86 ASP A O 1
ATOM 694 N N . SER A 1 87 ? 6.571 -3.982 8.684 1.00 95.62 87 SER A N 1
ATOM 695 C CA . SER A 1 87 ? 6.237 -3.682 10.075 1.00 95.62 87 SER A CA 1
ATOM 696 C C . SER A 1 87 ? 6.479 -2.211 10.430 1.00 95.62 87 SER A C 1
ATOM 698 O O . SER A 1 87 ? 5.659 -1.607 11.121 1.00 95.62 87 SER A O 1
ATOM 700 N N . LYS A 1 88 ? 7.578 -1.607 9.954 1.00 97.56 88 LYS A N 1
ATOM 701 C CA . LYS A 1 88 ? 7.867 -0.175 10.151 1.00 97.56 88 LYS A CA 1
ATOM 702 C C . LYS A 1 88 ? 6.854 0.699 9.408 1.00 97.56 88 LYS A C 1
ATOM 704 O O . LYS A 1 88 ? 6.272 1.595 10.017 1.00 97.56 88 LYS A O 1
ATOM 709 N N . GLN A 1 89 ? 6.593 0.389 8.139 1.00 98.19 89 GLN A N 1
ATOM 710 C CA . GLN A 1 89 ? 5.614 1.103 7.316 1.00 98.19 89 GLN A CA 1
ATOM 711 C C . GLN A 1 89 ? 4.203 1.008 7.917 1.00 98.19 89 GLN A C 1
ATOM 713 O O . GLN A 1 89 ? 3.537 2.022 8.102 1.00 98.19 89 GLN A O 1
ATOM 718 N N . LYS A 1 90 ? 3.761 -0.190 8.325 1.00 97.56 90 LYS A N 1
ATOM 719 C CA . LYS A 1 90 ? 2.441 -0.418 8.941 1.00 97.56 90 LYS A CA 1
ATOM 720 C C . LYS A 1 90 ? 2.261 0.374 10.235 1.00 97.56 90 LYS A C 1
ATOM 722 O O . LYS A 1 90 ? 1.195 0.952 10.424 1.00 97.56 90 LYS A O 1
ATOM 727 N N . ARG A 1 91 ? 3.284 0.451 11.097 1.00 98.12 91 ARG A N 1
ATOM 728 C CA . ARG A 1 91 ? 3.227 1.275 12.320 1.00 98.12 91 ARG A CA 1
ATOM 729 C C . ARG A 1 91 ? 3.048 2.759 12.009 1.00 98.12 91 ARG A C 1
ATOM 731 O O . ARG A 1 91 ? 2.248 3.415 12.669 1.00 98.12 91 ARG A O 1
ATOM 738 N N . TYR A 1 92 ? 3.767 3.276 11.010 1.00 98.69 92 TYR A N 1
ATOM 739 C CA . TYR A 1 92 ? 3.581 4.651 10.539 1.00 98.69 92 TYR A CA 1
ATOM 740 C C . TYR A 1 92 ? 2.139 4.867 10.055 1.00 98.69 92 TYR A C 1
ATOM 742 O O . TYR A 1 92 ? 1.436 5.729 10.572 1.00 98.69 92 TYR A O 1
ATOM 750 N N . LEU A 1 93 ? 1.656 4.011 9.152 1.00 98.75 93 LEU A N 1
ATOM 751 C CA . LEU A 1 93 ? 0.329 4.142 8.545 1.00 98.75 93 LEU A CA 1
ATOM 752 C C . LEU A 1 93 ? -0.821 4.004 9.556 1.00 98.75 93 LEU A C 1
ATOM 754 O O . LEU A 1 93 ? -1.857 4.643 9.404 1.00 98.75 93 LEU A O 1
ATOM 758 N N . GLN A 1 94 ? -0.666 3.182 10.598 1.00 98.69 94 GLN A N 1
ATOM 759 C CA . GLN A 1 94 ? -1.662 3.061 11.670 1.00 98.69 94 GLN A CA 1
ATOM 760 C C . GLN A 1 94 ? -1.780 4.343 12.497 1.00 98.69 94 GLN A C 1
ATOM 762 O O . GLN A 1 94 ? -2.894 4.720 12.862 1.00 98.69 94 GLN A O 1
ATOM 767 N N . ARG A 1 95 ? -0.660 5.026 12.762 1.00 98.62 95 ARG A N 1
ATOM 768 C CA . ARG A 1 95 ? -0.675 6.342 13.410 1.00 98.62 95 ARG A CA 1
ATOM 769 C C . ARG A 1 95 ? -1.360 7.375 12.516 1.00 98.62 95 ARG A C 1
ATOM 771 O O . ARG A 1 95 ? -2.303 8.013 12.973 1.00 98.62 95 ARG A O 1
ATOM 778 N N . GLU A 1 96 ? -0.986 7.442 11.237 1.00 98.75 96 GLU A N 1
ATOM 779 C CA . GLU A 1 96 ? -1.624 8.355 10.277 1.00 98.75 96 GLU A CA 1
ATOM 780 C C . GLU A 1 96 ? -3.137 8.117 10.172 1.00 98.75 96 GLU A C 1
ATOM 782 O O . GLU A 1 96 ? -3.929 9.058 10.215 1.00 98.75 96 GLU A O 1
ATOM 787 N N . LEU A 1 97 ? -3.569 6.853 10.108 1.00 98.75 97 LEU A N 1
ATOM 788 C CA . LEU A 1 97 ? -4.987 6.497 10.072 1.00 98.75 97 LEU A CA 1
ATOM 789 C C . LEU A 1 97 ? -5.719 6.926 11.350 1.00 98.75 97 LEU A C 1
ATOM 791 O O . LEU A 1 97 ? -6.821 7.470 11.264 1.00 98.75 97 LEU A O 1
ATOM 795 N N . LYS A 1 98 ? -5.123 6.695 12.525 1.00 98.75 98 LYS A N 1
ATOM 796 C CA . LYS A 1 98 ? -5.690 7.107 13.816 1.00 98.75 98 LYS A CA 1
ATOM 797 C C . LYS A 1 98 ? -5.883 8.618 13.884 1.00 98.75 98 LYS A C 1
ATOM 799 O O . LYS A 1 98 ? -6.960 9.081 14.274 1.00 98.75 98 LYS A O 1
ATOM 804 N N . ASP A 1 99 ? -4.885 9.379 13.460 1.00 98.69 99 ASP A N 1
ATOM 805 C CA . ASP A 1 99 ? -4.961 10.835 13.477 1.00 98.69 99 ASP A CA 1
ATOM 806 C C . ASP A 1 99 ? -5.974 11.343 12.441 1.00 98.69 99 ASP A C 1
ATOM 808 O O . ASP A 1 99 ? -6.769 12.239 12.738 1.00 98.69 99 ASP A O 1
ATOM 812 N N . ALA A 1 100 ? -6.026 10.722 11.259 1.00 98.50 100 ALA A N 1
ATOM 813 C CA . ALA A 1 100 ? -6.978 11.061 10.208 1.00 98.50 100 ALA A CA 1
ATOM 814 C C . ALA A 1 100 ? -8.436 10.844 10.646 1.00 98.50 100 ALA A C 1
ATOM 816 O O . ALA A 1 100 ? -9.254 11.746 10.482 1.00 98.50 100 ALA A O 1
ATOM 817 N N . ILE A 1 101 ? -8.783 9.707 11.269 1.00 98.31 101 ILE A N 1
ATOM 818 C CA . ILE A 1 101 ? -10.162 9.469 11.750 1.00 98.31 101 ILE A CA 1
ATOM 819 C C . ILE A 1 101 ? -10.533 10.330 12.969 1.00 98.31 101 ILE A C 1
ATOM 821 O O . ILE A 1 101 ? -11.714 10.509 13.283 1.00 98.31 101 ILE A O 1
ATOM 825 N N . THR A 1 102 ? -9.537 10.844 13.691 1.00 98.06 102 THR A N 1
ATOM 826 C CA . THR A 1 102 ? -9.764 11.775 14.801 1.00 98.06 102 THR A CA 1
ATOM 827 C C . THR A 1 102 ? -10.164 13.143 14.256 1.00 98.06 102 THR A C 1
ATOM 829 O O . THR A 1 102 ? -11.135 13.730 14.736 1.00 98.06 102 THR A O 1
ATOM 832 N N . ARG A 1 103 ? -9.471 13.602 13.207 1.00 98.12 103 ARG A N 1
ATOM 833 C CA . ARG A 1 103 ? -9.673 14.908 12.565 1.00 98.12 103 ARG A CA 1
ATOM 834 C C . ARG A 1 103 ? -10.857 14.942 11.595 1.00 98.12 103 ARG A C 1
ATOM 836 O O . ARG A 1 103 ? -11.556 15.946 11.526 1.00 98.12 103 ARG A O 1
ATOM 843 N N . ASP A 1 104 ? -11.119 13.853 10.875 1.00 98.38 104 ASP A N 1
ATOM 844 C CA . ASP A 1 104 ? -12.174 13.778 9.863 1.00 98.38 104 ASP A CA 1
ATOM 845 C C . ASP A 1 104 ? -13.320 12.852 10.303 1.00 98.38 104 ASP A C 1
ATOM 847 O O . ASP A 1 104 ? -13.243 11.619 10.262 1.00 98.38 104 ASP A O 1
ATOM 851 N N . SER A 1 105 ? -14.446 13.467 10.680 1.00 97.94 105 SER A N 1
ATOM 852 C CA . SER A 1 105 ? -15.653 12.735 11.067 1.00 97.94 105 SER A CA 1
ATOM 853 C C . SER A 1 105 ? -16.284 11.945 9.912 1.00 97.94 105 SER A C 1
ATOM 855 O O . SER A 1 105 ? -16.897 10.906 10.162 1.00 97.94 105 SER A O 1
ATOM 857 N N . LYS A 1 106 ? -16.151 12.403 8.659 1.00 98.38 106 LYS A N 1
ATOM 858 C CA . LYS A 1 106 ? -16.673 11.720 7.467 1.00 98.38 106 LYS A CA 1
ATOM 859 C C . LYS A 1 106 ? -15.863 10.462 7.187 1.00 98.38 106 LYS A C 1
ATOM 861 O O . LYS A 1 106 ? -16.462 9.411 6.975 1.00 98.38 106 LYS A O 1
ATOM 866 N N . LEU A 1 107 ? -14.534 10.540 7.267 1.00 98.31 107 LEU A N 1
ATOM 867 C CA . LEU A 1 107 ? -13.669 9.363 7.185 1.00 98.31 107 LEU A CA 1
ATOM 868 C C . LEU A 1 107 ? -13.946 8.390 8.335 1.00 98.31 107 LEU A C 1
ATOM 870 O O . LEU A 1 107 ? -14.131 7.200 8.095 1.00 98.31 107 LEU A O 1
ATOM 874 N N . ARG A 1 108 ? -14.065 8.886 9.573 1.00 98.50 108 ARG A N 1
ATOM 875 C CA . ARG A 1 108 ? -14.397 8.053 10.740 1.00 98.50 108 ARG A CA 1
ATOM 876 C C . ARG A 1 108 ? -15.683 7.248 10.542 1.00 98.50 108 ARG A C 1
ATOM 878 O O . ARG A 1 108 ? -15.723 6.077 10.910 1.00 98.50 108 ARG A O 1
ATOM 885 N N . ARG A 1 109 ? -16.719 7.851 9.941 1.00 98.31 109 ARG A N 1
ATOM 886 C CA . ARG A 1 109 ? -18.009 7.191 9.659 1.00 98.31 109 ARG A CA 1
ATOM 887 C C . ARG A 1 109 ? -17.927 6.073 8.615 1.00 98.31 109 ARG A C 1
ATOM 889 O O . ARG A 1 109 ? -18.856 5.277 8.553 1.00 98.31 109 ARG A O 1
ATOM 896 N N . LYS A 1 110 ? -16.836 5.961 7.847 1.00 98.31 110 LYS A N 1
ATOM 897 C CA . LYS A 1 110 ? -16.604 4.809 6.956 1.00 98.31 110 LYS A CA 1
ATOM 898 C C . LYS A 1 110 ? -16.251 3.522 7.715 1.00 98.31 110 LYS A C 1
ATOM 900 O O . LYS A 1 110 ? -16.269 2.448 7.127 1.00 98.31 110 LYS A O 1
ATOM 905 N N . PHE A 1 111 ? -15.925 3.620 9.006 1.00 98.56 111 PHE A N 1
ATOM 906 C CA . PHE A 1 111 ? -15.551 2.487 9.849 1.00 98.56 111 PHE A CA 1
ATOM 907 C C . PHE A 1 111 ? -16.636 2.188 10.888 1.00 98.56 111 PHE A C 1
ATOM 909 O O . PHE A 1 111 ? -17.200 3.094 11.504 1.00 98.56 111 PHE A O 1
ATOM 916 N N . THR A 1 112 ? -16.877 0.906 11.160 1.00 98.56 112 THR A N 1
ATOM 917 C CA . THR A 1 112 ? -17.731 0.462 12.277 1.00 98.56 112 THR A CA 1
ATOM 918 C C . THR A 1 112 ? -17.124 0.848 13.630 1.00 98.56 112 THR A C 1
ATOM 920 O O . THR A 1 112 ? -15.918 1.064 13.737 1.00 98.56 112 THR A O 1
ATOM 923 N N . ARG A 1 113 ? -17.920 0.862 14.711 1.00 98.38 113 ARG A N 1
ATOM 924 C CA . ARG A 1 113 ? -17.408 1.143 16.072 1.00 98.38 113 ARG A CA 1
ATOM 925 C C . ARG A 1 113 ? -16.250 0.216 16.470 1.00 98.38 113 ARG A C 1
ATOM 927 O O . ARG A 1 113 ? -15.266 0.683 17.036 1.00 98.38 113 ARG A O 1
ATOM 934 N N . LYS A 1 114 ? -16.328 -1.073 16.109 1.00 98.62 114 LYS A N 1
ATOM 935 C CA . LYS A 1 114 ? -15.257 -2.054 16.348 1.00 98.62 114 LYS A CA 1
ATOM 936 C C . LYS A 1 114 ? -13.983 -1.697 15.577 1.00 98.62 114 LYS A C 1
ATOM 938 O O . LYS A 1 114 ? -12.909 -1.671 16.166 1.00 98.62 114 LYS A O 1
ATOM 943 N N . GLN A 1 115 ? -14.094 -1.373 14.287 1.00 98.75 115 GLN A N 1
ATOM 944 C CA . GLN A 1 115 ? -12.949 -0.947 13.472 1.00 98.75 115 GLN A CA 1
ATOM 945 C C . GLN A 1 115 ? -12.344 0.368 13.980 1.00 98.75 115 GLN A C 1
ATOM 947 O O . GLN A 1 115 ? -11.127 0.482 14.051 1.00 98.75 115 GLN A O 1
ATOM 952 N N . GLN A 1 116 ? -13.168 1.332 14.399 1.00 98.75 116 GLN A N 1
ATOM 953 C CA . GLN A 1 116 ? -12.687 2.573 15.012 1.00 98.75 116 GLN A CA 1
ATOM 954 C C . GLN A 1 116 ? -11.884 2.296 16.288 1.00 98.75 116 GLN A C 1
ATOM 956 O O . GLN A 1 116 ? -10.830 2.899 16.474 1.00 98.75 116 GLN A O 1
ATOM 961 N N . GLN A 1 117 ? -12.335 1.373 17.145 1.00 98.62 117 GLN A N 1
ATOM 962 C CA . G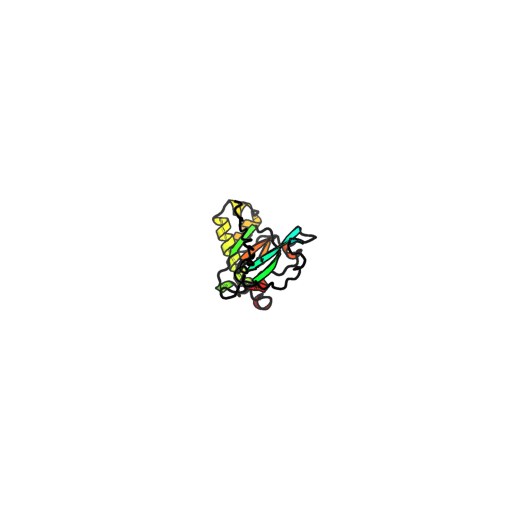LN A 1 117 ? -11.568 0.985 18.331 1.00 98.62 117 GLN A CA 1
ATOM 963 C C . GLN A 1 117 ? -10.248 0.301 17.954 1.00 98.62 117 GLN A C 1
ATOM 965 O O . GLN A 1 117 ? -9.204 0.685 18.465 1.00 98.62 117 GLN A O 1
ATOM 970 N N . MET A 1 118 ? -10.261 -0.622 16.986 1.00 98.75 118 MET A N 1
ATOM 971 C CA . MET A 1 118 ? -9.031 -1.242 16.475 1.00 98.75 118 MET A CA 1
ATOM 972 C C . MET A 1 118 ? -8.025 -0.197 15.980 1.00 98.75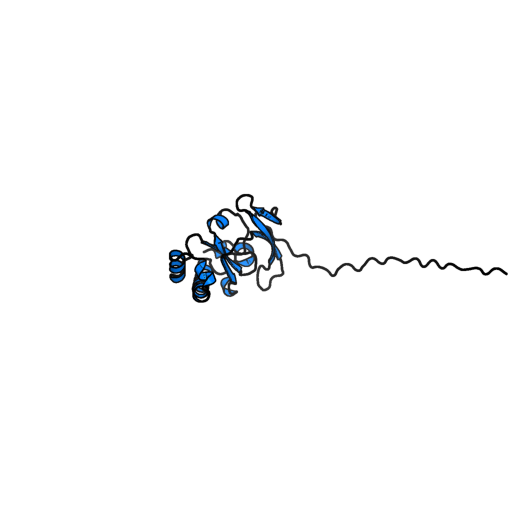 118 MET A C 1
ATOM 974 O O . MET A 1 118 ? -6.846 -0.287 16.304 1.00 98.75 118 MET A O 1
ATOM 978 N N . ILE A 1 119 ? -8.484 0.818 15.244 1.00 98.69 119 ILE A N 1
ATOM 979 C CA . ILE A 1 119 ? -7.630 1.915 14.773 1.00 98.69 119 ILE A CA 1
ATOM 980 C C . ILE A 1 119 ? -7.053 2.705 15.959 1.00 98.69 119 ILE A C 1
ATOM 982 O O . ILE A 1 119 ? -5.859 3.002 15.973 1.00 98.69 119 ILE A O 1
ATOM 986 N N . LYS A 1 120 ? -7.864 3.015 16.982 1.00 98.19 120 LYS A N 1
ATOM 987 C CA . LYS A 1 120 ? -7.390 3.694 18.204 1.00 98.19 120 LYS A CA 1
ATOM 988 C C . LYS A 1 120 ? -6.310 2.894 18.934 1.00 98.19 120 LYS A C 1
ATOM 990 O O . LYS A 1 120 ? -5.369 3.508 19.447 1.00 98.19 120 LYS A O 1
ATOM 995 N N . ASP A 1 121 ? -6.422 1.568 18.907 1.00 98.12 121 ASP A N 1
ATOM 996 C CA . ASP A 1 121 ? -5.474 0.611 19.490 1.00 98.12 121 ASP A CA 1
ATOM 997 C C . ASP A 1 121 ? -4.241 0.358 18.597 1.00 98.12 121 ASP A C 1
ATOM 999 O O . ASP A 1 121 ? -3.422 -0.505 18.908 1.00 98.12 121 ASP A O 1
ATOM 1003 N N . GLY A 1 122 ? -4.106 1.061 17.464 1.00 97.44 122 GLY A N 1
ATOM 1004 C CA . GLY A 1 122 ? -2.989 0.873 16.537 1.00 97.44 122 GLY A CA 1
ATOM 1005 C C . GLY A 1 122 ? -3.045 -0.459 15.786 1.00 97.44 122 GLY A C 1
ATOM 1006 O O . GLY A 1 122 ? -2.018 -1.068 15.518 1.00 97.44 122 GLY A O 1
ATOM 1007 N N . LYS A 1 123 ? -4.238 -0.958 15.458 1.00 98.19 123 LYS A N 1
ATOM 1008 C CA . LYS A 1 123 ? -4.438 -2.179 14.665 1.00 98.19 123 LYS A CA 1
ATOM 1009 C C . LYS A 1 123 ? -5.010 -1.834 13.295 1.00 98.19 123 LYS A C 1
ATOM 1011 O O . LYS A 1 123 ? -5.728 -0.851 13.126 1.00 98.19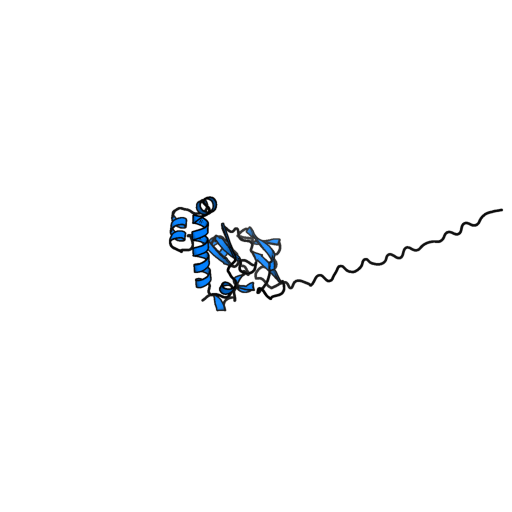 123 LYS A O 1
ATOM 1016 N N . ILE A 1 124 ? -4.721 -2.681 12.306 1.00 98.12 124 ILE A N 1
ATOM 1017 C CA . ILE A 1 124 ? -5.393 -2.598 11.003 1.00 98.12 124 ILE A CA 1
ATOM 1018 C C . ILE A 1 124 ? -6.867 -2.971 11.227 1.00 98.12 124 ILE A C 1
ATOM 1020 O O . ILE A 1 124 ? -7.124 -4.014 11.835 1.00 98.12 124 ILE A O 1
ATOM 1024 N N . PRO A 1 125 ? -7.836 -2.148 10.791 1.00 98.50 125 PRO A N 1
ATOM 1025 C CA . PRO A 1 125 ? -9.248 -2.459 10.972 1.00 98.50 125 PRO A CA 1
ATOM 1026 C C . PRO A 1 125 ? -9.610 -3.777 10.273 1.00 98.50 125 PRO A C 1
ATOM 1028 O O . PRO A 1 125 ? -9.139 -4.061 9.172 1.00 98.50 125 PRO A O 1
ATOM 1031 N N . LEU A 1 126 ? -10.458 -4.583 10.919 1.00 98.38 126 LEU A N 1
ATOM 1032 C CA . LEU A 1 126 ? -10.910 -5.874 10.389 1.00 98.38 126 LEU A CA 1
ATOM 1033 C C . LEU A 1 126 ? -11.468 -5.726 8.964 1.00 98.38 126 LEU A C 1
ATOM 1035 O O . LEU A 1 126 ? -12.244 -4.804 8.713 1.00 98.38 126 LEU A O 1
ATOM 1039 N N . GLY A 1 127 ? -11.088 -6.644 8.072 1.00 98.44 127 GLY A N 1
ATOM 1040 C CA . GLY A 1 127 ? -11.485 -6.645 6.658 1.00 98.44 127 GLY A CA 1
ATOM 1041 C C . GLY A 1 127 ? -10.545 -5.866 5.734 1.00 98.44 127 GLY A C 1
ATOM 1042 O O . GLY A 1 127 ? -10.656 -5.995 4.524 1.00 98.44 127 GLY A O 1
ATOM 1043 N N . TYR A 1 128 ? -9.579 -5.119 6.276 1.00 98.81 128 TYR A N 1
ATOM 1044 C CA . TYR A 1 128 ? -8.678 -4.291 5.475 1.00 98.81 128 TYR A CA 1
ATOM 1045 C C . TYR A 1 128 ? -7.227 -4.789 5.475 1.00 98.81 128 TYR A C 1
ATOM 1047 O O . TYR A 1 128 ? -6.776 -5.557 6.338 1.00 98.81 128 TYR A O 1
ATOM 1055 N N . THR A 1 129 ? -6.471 -4.313 4.490 1.00 98.56 129 THR A N 1
ATOM 1056 C CA . THR A 1 129 ? -5.017 -4.457 4.410 1.00 98.56 129 THR A CA 1
ATOM 1057 C C . THR A 1 129 ? -4.374 -3.189 3.853 1.00 98.56 129 THR A C 1
ATOM 1059 O O . THR A 1 129 ? -5.028 -2.391 3.181 1.00 98.56 129 THR A O 1
ATOM 1062 N N . TRP A 1 130 ? -3.090 -2.996 4.153 1.00 98.56 130 TRP A N 1
ATOM 1063 C CA . TRP A 1 130 ? -2.285 -1.960 3.511 1.00 98.56 130 TRP A CA 1
ATOM 1064 C C . TRP A 1 130 ? -1.732 -2.503 2.193 1.00 98.56 130 TRP A C 1
ATOM 1066 O O . TRP A 1 130 ? -1.046 -3.524 2.197 1.00 98.56 130 TRP A O 1
ATOM 1076 N N . HIS A 1 131 ? -2.032 -1.812 1.099 1.00 98.44 131 HIS A N 1
ATOM 1077 C CA . HIS A 1 131 ? -1.576 -2.089 -0.259 1.00 98.44 131 HIS A CA 1
ATOM 1078 C C . HIS A 1 131 ? -0.524 -1.052 -0.670 1.00 98.44 131 HIS A C 1
ATOM 1080 O O . HIS A 1 131 ? -0.738 0.150 -0.490 1.00 98.44 131 HIS A O 1
ATOM 1086 N N . HIS A 1 132 ? 0.606 -1.509 -1.211 1.00 98.44 132 HIS A N 1
ATOM 1087 C CA . HIS A 1 132 ? 1.594 -0.644 -1.857 1.00 98.44 132 HIS A CA 1
ATOM 1088 C C . HIS A 1 132 ? 1.132 -0.341 -3.284 1.00 98.44 132 HIS A C 1
ATOM 1090 O O . HIS A 1 132 ? 1.240 -1.201 -4.156 1.00 98.44 132 HIS A O 1
ATOM 1096 N N . ASP A 1 133 ? 0.653 0.874 -3.529 1.00 98.50 133 ASP A N 1
ATOM 1097 C CA . ASP A 1 133 ? 0.180 1.304 -4.848 1.00 98.50 133 ASP A CA 1
ATOM 1098 C C . ASP A 1 133 ? 1.357 1.660 -5.774 1.00 98.50 133 ASP A C 1
ATOM 1100 O O . ASP A 1 133 ? 2.488 1.854 -5.323 1.00 98.50 133 ASP A O 1
ATOM 1104 N N . ALA A 1 134 ? 1.118 1.716 -7.084 1.00 98.19 134 ALA A N 1
ATOM 1105 C CA . ALA A 1 134 ? 2.170 1.974 -8.062 1.00 98.19 134 ALA A CA 1
ATOM 1106 C C . ALA A 1 134 ? 2.877 3.330 -7.876 1.00 98.19 134 ALA A C 1
ATOM 1108 O O . ALA A 1 134 ? 4.106 3.338 -7.955 1.00 98.19 134 ALA A O 1
ATOM 1109 N N . PRO A 1 135 ? 2.178 4.454 -7.593 1.00 98.38 135 PRO A N 1
ATOM 1110 C CA . PRO A 1 135 ? 2.834 5.731 -7.335 1.00 98.38 135 PRO A CA 1
ATOM 1111 C C . PRO A 1 135 ? 3.851 5.647 -6.187 1.00 98.38 135 PRO A C 1
ATOM 1113 O O . PRO A 1 135 ? 3.577 5.041 -5.151 1.00 98.38 135 PRO A O 1
ATOM 1116 N N . LEU A 1 136 ? 5.013 6.279 -6.370 1.00 98.31 136 LEU A N 1
ATOM 1117 C CA . LEU A 1 136 ? 6.131 6.250 -5.426 1.00 98.31 136 LEU A CA 1
ATOM 1118 C C . LEU A 1 136 ? 5.687 6.610 -3.999 1.00 98.31 136 LEU A C 1
ATOM 1120 O O . LEU A 1 136 ? 5.067 7.647 -3.767 1.00 98.31 136 LEU A O 1
ATOM 1124 N N . GLY A 1 137 ? 5.984 5.722 -3.048 1.00 98.38 137 GLY A N 1
ATOM 1125 C CA . GLY A 1 137 ? 5.666 5.889 -1.629 1.00 98.38 137 GLY A CA 1
ATOM 1126 C C . GLY A 1 137 ? 4.183 5.752 -1.267 1.00 98.38 137 GLY A C 1
ATOM 1127 O O . GLY A 1 137 ? 3.847 5.803 -0.082 1.00 98.38 137 GLY A O 1
ATOM 1128 N N . LYS A 1 138 ? 3.274 5.585 -2.235 1.00 98.69 138 LYS A N 1
ATOM 1129 C CA . LYS A 1 138 ? 1.834 5.607 -1.974 1.00 98.69 138 LYS A CA 1
ATOM 1130 C C . LYS A 1 138 ? 1.339 4.292 -1.380 1.00 98.69 138 LYS A C 1
ATOM 1132 O O . LYS A 1 138 ? 1.503 3.213 -1.944 1.00 98.69 138 LYS A O 1
ATOM 1137 N N . MET A 1 139 ? 0.647 4.411 -0.256 1.00 98.81 139 MET A N 1
ATOM 1138 C CA . MET A 1 139 ? 0.016 3.314 0.466 1.00 98.81 139 MET A CA 1
ATOM 1139 C C . MET A 1 139 ? -1.491 3.518 0.506 1.00 98.81 139 MET A C 1
ATOM 1141 O O . MET A 1 139 ? -1.965 4.629 0.742 1.00 98.81 139 MET A O 1
ATOM 1145 N N . GLN A 1 140 ? -2.251 2.444 0.323 1.00 98.88 140 GLN A N 1
ATOM 1146 C CA . GLN A 1 140 ? -3.711 2.471 0.327 1.00 98.88 140 GLN A CA 1
ATOM 1147 C C . GLN A 1 140 ? -4.269 1.496 1.356 1.00 98.88 140 GLN A C 1
ATOM 1149 O O . GLN A 1 140 ? -3.804 0.362 1.455 1.00 98.88 140 GLN A O 1
ATOM 1154 N N . LEU A 1 141 ? -5.291 1.919 2.101 1.00 98.81 141 LEU A N 1
ATOM 1155 C CA . LEU A 1 141 ? -6.098 0.997 2.895 1.00 98.81 141 LEU A CA 1
ATOM 1156 C C . LEU A 1 141 ? -7.231 0.469 2.012 1.00 98.81 141 LEU A C 1
ATOM 1158 O O . LEU A 1 141 ? -8.136 1.229 1.647 1.00 98.81 141 LEU A O 1
ATOM 1162 N N . VAL A 1 142 ? -7.163 -0.813 1.668 1.00 98.81 142 VAL A N 1
ATOM 1163 C CA . VAL A 1 142 ? -8.064 -1.475 0.711 1.00 98.81 142 VAL A CA 1
ATOM 1164 C C . VAL A 1 142 ? -8.731 -2.690 1.346 1.00 98.81 142 VAL A C 1
ATOM 1166 O O . VAL A 1 142 ? -8.249 -3.211 2.359 1.00 98.81 142 VAL A O 1
ATOM 1169 N N . ASP A 1 143 ? -9.846 -3.127 0.763 1.00 98.69 143 ASP A N 1
ATOM 1170 C CA . ASP A 1 143 ? -10.502 -4.376 1.150 1.00 98.69 143 ASP A CA 1
ATOM 1171 C C . ASP A 1 143 ? -9.548 -5.565 0.949 1.00 98.69 143 ASP A C 1
ATOM 1173 O O . ASP A 1 143 ? -8.937 -5.718 -0.110 1.00 98.69 143 ASP A O 1
ATOM 1177 N N . ARG A 1 144 ? -9.391 -6.390 1.988 1.00 98.62 144 ARG A N 1
ATOM 1178 C CA . ARG A 1 144 ? -8.456 -7.520 1.986 1.00 98.62 144 ARG A CA 1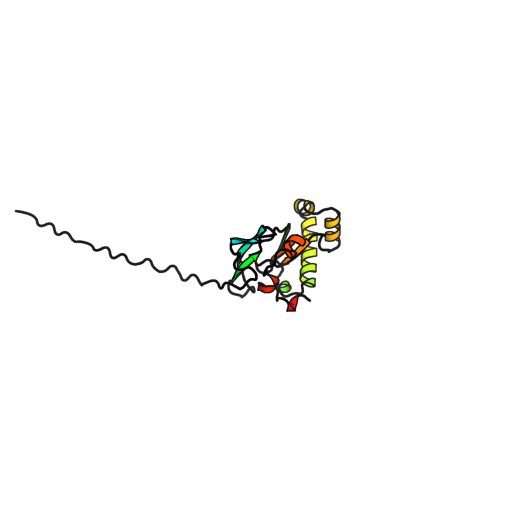
ATOM 1179 C C . ARG A 1 144 ? -8.877 -8.612 1.013 1.00 98.62 144 ARG A C 1
ATOM 1181 O O . ARG A 1 144 ? -8.013 -9.172 0.354 1.00 98.62 144 ARG A O 1
ATOM 1188 N N . ILE A 1 145 ? -10.167 -8.930 0.946 1.00 98.31 145 ILE A N 1
ATOM 1189 C CA . ILE A 1 145 ? -10.657 -10.041 0.126 1.00 98.31 145 ILE A CA 1
ATOM 1190 C C . ILE A 1 145 ? -10.436 -9.704 -1.347 1.00 98.31 145 ILE A C 1
ATOM 1192 O O . ILE A 1 145 ? -9.869 -10.509 -2.079 1.00 98.31 145 ILE A O 1
ATOM 1196 N N . ILE A 1 146 ? -10.799 -8.489 -1.761 1.00 98.56 146 ILE A N 1
ATOM 1197 C CA . ILE A 1 146 ? -10.585 -8.025 -3.135 1.00 98.56 146 ILE A CA 1
ATOM 1198 C C . ILE A 1 146 ? -9.094 -7.925 -3.468 1.00 98.56 146 ILE A C 1
ATOM 1200 O O . ILE A 1 146 ? -8.683 -8.338 -4.552 1.00 98.56 146 ILE A O 1
ATOM 1204 N N . HIS A 1 147 ? -8.276 -7.414 -2.544 1.00 98.44 147 HIS A N 1
ATOM 1205 C CA . HIS A 1 147 ? -6.825 -7.346 -2.719 1.00 98.44 147 HIS A CA 1
ATOM 1206 C C . HIS A 1 147 ? -6.197 -8.731 -2.917 1.00 98.44 147 HIS A C 1
ATOM 1208 O O . HIS A 1 147 ? -5.435 -8.931 -3.860 1.00 98.44 147 HIS A O 1
ATOM 1214 N N . ASP A 1 148 ? -6.539 -9.690 -2.058 1.00 98.06 148 ASP A N 1
ATOM 1215 C CA . ASP A 1 148 ? -5.959 -11.033 -2.085 1.00 98.06 148 ASP A CA 1
ATOM 1216 C C . ASP A 1 148 ? -6.468 -11.847 -3.294 1.00 98.06 148 ASP A C 1
ATOM 1218 O O . ASP A 1 148 ? -5.739 -12.685 -3.823 1.00 98.06 148 ASP A O 1
ATOM 1222 N N . ALA A 1 149 ? -7.679 -11.556 -3.786 1.00 97.94 149 ALA A N 1
ATOM 1223 C CA . ALA A 1 149 ? -8.269 -12.164 -4.983 1.00 97.94 149 ALA A CA 1
ATOM 1224 C C . ALA A 1 149 ? -7.863 -11.492 -6.312 1.00 97.94 149 ALA A C 1
ATOM 1226 O O . ALA A 1 149 ? -8.297 -11.939 -7.374 1.00 97.94 149 ALA A O 1
ATOM 1227 N N . THR A 1 150 ? -7.051 -10.431 -6.278 1.00 98.00 150 THR A N 1
ATOM 1228 C CA . THR A 1 150 ? -6.587 -9.710 -7.475 1.00 98.00 150 THR A CA 1
ATOM 1229 C C . THR A 1 150 ? -5.064 -9.805 -7.563 1.00 98.00 150 THR A C 1
ATOM 1231 O O . THR A 1 150 ? -4.374 -8.971 -6.975 1.00 98.00 150 THR A O 1
ATOM 1234 N N . PRO A 1 151 ? -4.480 -10.783 -8.275 1.00 96.19 151 PRO A N 1
ATOM 1235 C CA . PRO A 1 151 ? -3.032 -10.850 -8.449 1.00 96.19 151 PRO A CA 1
ATOM 1236 C C . PRO A 1 151 ? -2.501 -9.589 -9.148 1.00 96.19 151 PRO A C 1
ATOM 1238 O O . PRO A 1 151 ? -3.071 -9.117 -10.129 1.00 96.19 151 PRO A O 1
ATOM 1241 N N . HIS A 1 152 ? -1.417 -8.995 -8.650 1.00 97.06 152 HIS A N 1
ATOM 1242 C CA . HIS A 1 152 ? -0.895 -7.745 -9.209 1.00 97.06 152 HIS A CA 1
ATOM 1243 C C . HIS A 1 152 ? 0.582 -7.520 -8.872 1.00 97.06 152 HIS A C 1
ATOM 1245 O O . HIS A 1 152 ? 1.113 -8.035 -7.886 1.00 97.06 152 HIS A O 1
ATOM 1251 N N . THR A 1 153 ? 1.237 -6.686 -9.683 1.00 97.38 153 THR A N 1
ATOM 1252 C CA . THR A 1 153 ? 2.526 -6.076 -9.344 1.00 97.38 153 THR A CA 1
ATOM 1253 C C . THR A 1 153 ? 2.260 -4.695 -8.752 1.00 97.38 153 THR A C 1
ATOM 1255 O O . THR A 1 153 ? 1.755 -3.818 -9.446 1.00 97.38 153 THR A O 1
ATOM 1258 N N . GLY A 1 154 ? 2.576 -4.510 -7.469 1.00 95.56 154 GLY A N 1
ATOM 1259 C CA . GLY A 1 154 ? 2.368 -3.248 -6.750 1.00 95.56 154 GLY A CA 1
ATOM 1260 C C . GLY A 1 154 ? 3.660 -2.487 -6.434 1.00 95.56 154 GLY A C 1
ATOM 1261 O O . GLY A 1 154 ? 4.775 -2.939 -6.721 1.00 95.56 154 GLY A O 1
ATOM 1262 N N . GLY A 1 155 ? 3.507 -1.356 -5.744 1.00 97.56 155 GLY A N 1
ATOM 1263 C CA . GLY A 1 155 ? 4.578 -0.459 -5.294 1.00 97.56 155 GLY A CA 1
ATOM 1264 C C . GLY A 1 155 ? 5.684 -1.143 -4.507 1.00 97.56 155 GLY A C 1
ATOM 1265 O O . GLY A 1 155 ? 6.849 -0.760 -4.587 1.00 97.56 155 GLY A O 1
ATOM 1266 N N . ARG A 1 156 ? 5.350 -2.243 -3.824 1.00 96.81 156 ARG A N 1
ATOM 1267 C CA . ARG A 1 156 ? 6.310 -3.049 -3.076 1.00 96.81 156 ARG A CA 1
ATOM 1268 C C . ARG A 1 156 ? 7.478 -3.508 -3.947 1.00 96.81 156 ARG A C 1
ATOM 1270 O O . ARG A 1 156 ? 8.614 -3.484 -3.492 1.00 96.81 156 ARG A O 1
ATOM 1277 N N . TRP A 1 157 ? 7.201 -3.936 -5.177 1.00 96.88 157 TRP A N 1
ATOM 1278 C CA . TRP A 1 157 ? 8.224 -4.379 -6.126 1.00 96.88 157 TRP A CA 1
ATOM 1279 C C . TRP A 1 157 ? 8.844 -3.214 -6.908 1.00 96.88 157 TRP A C 1
ATOM 1281 O O . TRP A 1 157 ? 10.023 -3.261 -7.249 1.00 96.88 157 TRP A O 1
ATOM 1291 N N . ILE A 1 158 ? 8.061 -2.167 -7.181 1.00 97.06 158 ILE A N 1
ATOM 1292 C CA . ILE A 1 158 ? 8.499 -1.022 -7.990 1.00 97.06 158 ILE A CA 1
ATOM 1293 C C . ILE A 1 158 ? 9.528 -0.179 -7.225 1.00 97.06 158 ILE A C 1
ATOM 1295 O O . ILE A 1 158 ? 10.620 0.062 -7.741 1.00 97.06 158 ILE A O 1
ATOM 1299 N N . TRP A 1 159 ? 9.177 0.231 -6.004 1.00 97.56 159 TRP A N 1
ATOM 1300 C CA . TRP A 1 159 ? 9.929 1.184 -5.181 1.00 97.56 159 TRP A CA 1
ATOM 1301 C C . TRP A 1 159 ? 10.136 0.718 -3.728 1.00 97.56 159 TRP A C 1
ATOM 1303 O O . TRP A 1 159 ? 11.030 1.202 -3.044 1.00 97.56 159 TRP A O 1
ATOM 1313 N N . GLY A 1 160 ? 9.351 -0.248 -3.239 1.00 96.31 160 GLY A N 1
ATOM 1314 C CA . GLY A 1 160 ? 9.343 -0.685 -1.834 1.00 96.31 160 GLY A CA 1
ATOM 1315 C C . GLY A 1 160 ? 10.380 -1.748 -1.441 1.00 96.31 160 GLY A C 1
ATOM 1316 O O . GLY A 1 160 ? 10.170 -2.480 -0.471 1.00 96.31 160 GLY A O 1
ATOM 1317 N N . GLY A 1 161 ? 11.460 -1.910 -2.212 1.00 91.50 161 GLY A N 1
ATOM 1318 C CA . GLY A 1 161 ? 12.545 -2.862 -1.916 1.00 91.50 161 GLY A CA 1
ATOM 1319 C C . GLY A 1 161 ? 12.205 -4.346 -2.124 1.00 91.50 161 GLY A C 1
ATOM 1320 O O . GLY A 1 161 ? 12.973 -5.225 -1.734 1.00 91.50 161 GLY A O 1
ATOM 1321 N N . GLY A 1 162 ? 11.052 -4.657 -2.719 1.00 92.25 162 GLY A N 1
ATOM 1322 C CA . GLY A 1 162 ? 10.672 -6.014 -3.102 1.00 92.25 162 GLY A CA 1
ATOM 1323 C C . GLY A 1 162 ? 10.498 -6.971 -1.919 1.00 92.25 162 GLY A C 1
ATOM 1324 O O . GLY A 1 162 ? 10.044 -6.591 -0.832 1.00 92.25 162 GLY A O 1
ATOM 1325 N N . THR A 1 163 ? 10.811 -8.247 -2.159 1.00 87.25 163 THR A N 1
ATOM 1326 C CA . THR A 1 163 ? 10.686 -9.355 -1.197 1.00 87.25 163 THR A CA 1
ATOM 1327 C C . THR A 1 163 ? 11.655 -9.239 -0.026 1.00 87.25 163 THR A C 1
ATOM 1329 O O . THR A 1 163 ? 11.264 -9.541 1.102 1.00 87.25 163 THR A O 1
ATOM 1332 N N . ASN A 1 164 ? 12.882 -8.773 -0.274 1.00 83.38 164 ASN A N 1
ATOM 1333 C CA . ASN A 1 164 ? 13.955 -8.716 0.724 1.00 83.38 164 ASN A CA 1
ATOM 1334 C C . ASN A 1 164 ? 13.587 -7.839 1.919 1.00 83.38 164 ASN A C 1
ATOM 1336 O O . ASN A 1 164 ? 13.874 -8.187 3.060 1.00 83.38 164 ASN A O 1
ATOM 1340 N N . ASN A 1 165 ? 12.857 -6.755 1.672 1.00 82.25 165 ASN A N 1
ATOM 1341 C CA . ASN A 1 165 ? 12.546 -5.800 2.725 1.00 82.25 165 ASN A CA 1
ATOM 1342 C C . ASN A 1 165 ? 11.222 -6.139 3.441 1.00 82.25 165 ASN A C 1
ATOM 1344 O O . ASN A 1 165 ? 10.701 -5.297 4.165 1.00 82.25 165 ASN A O 1
ATOM 1348 N N . ARG A 1 166 ? 10.566 -7.284 3.167 1.00 84.12 166 ARG A N 1
ATOM 1349 C CA . ARG A 1 166 ? 9.238 -7.596 3.752 1.00 84.12 166 ARG A CA 1
ATOM 1350 C C . ARG A 1 166 ? 9.310 -7.957 5.240 1.00 84.12 166 ARG A C 1
ATOM 1352 O O . ARG A 1 166 ? 8.283 -7.898 5.911 1.00 84.12 166 ARG A O 1
ATOM 1359 N N . LYS A 1 167 ? 10.486 -8.349 5.732 1.00 72.31 167 LYS A N 1
ATOM 1360 C CA . LYS A 1 167 ? 10.723 -8.786 7.115 1.00 72.31 167 LYS A CA 1
ATOM 1361 C C . LYS A 1 167 ? 11.173 -7.615 7.987 1.00 72.31 167 LYS A C 1
ATOM 1363 O O . LYS A 1 167 ? 12.034 -6.838 7.525 1.00 72.31 167 LYS A O 1
#

Organism: NCBI:txid2719987

Secondary structure (DSSP, 8-state):
-PPPP---------PPPPPPP---PPEEEP-TTGGGBTEE-TTT-PEEEEEEEESSTTSPEEEEEEEE--EEEEEEPPGGGTTS-HHHHHHHHHHHHHHHHHH-HHHHTTS-HHHHHHHHTT-PPTTEEEEE-SSTTEEEEEEHHHHHTS----HHHHTS-TTGGG-

Foldseek 3Di:
DDDDDDDDPPPPPPDPDPDPPPPPDAAEDDKPPQVQAQHADPPLRWHFHWDWAAQAPPGDIHIYGWTDADFLDKDFADRVQLQAAPVVLLQVVLVVLLVCVVVDVVSVVVDDPQQNVCSVVSHHRPQWDWFAAAHRRMIGTGGPVSVVVDGIDHSCCRHHNHPVNHD

pLDDT: mean 90.51, std 16.52, range [38.88, 98.88]

Radius of gyration: 25.61 Å; chains: 1; bounding box: 34×55×99 Å

Sequence (167 aa):
MSYIFIIICISCQHQPLPNPPNTKEITLLPSVHQHLENQQHPITDIWYRRIITKRSAASEDVAIVAAQFPSIVSFILPEELWLASDSKQKRYLQRELKDAITRDSKLRRKFTRKQQQMIKDGKIPLGYTWHHDAPLGKMQLVDRIIHDATPHTGGRWIWGGGTNNRK